Protein AF-E6LSL8-F1 (afdb_monomer_lite)

Foldseek 3Di:
DVCPVPVVVVVVVVVVVVCVVVVPDPQWDADPNDIDGPDPLPFPKDFLVVLVVVQQVLLVVVQVLLVVVCVVCVVVVDHDDRDSHDALVSLVVVLVVLCVVVVDDPVPADDDPPDDGDPSRVSNVSSVVSSVSRVVSVVLNVLQDDPARMAGPVGSVDHDDQDDADPVRPRDDDD

Radius of gyration: 23.84 Å; chains: 1; bounding box: 59×56×56 Å

pLDDT: mean 88.04, std 12.55, range [50.66, 98.44]

Secondary structure (DSSP, 8-state):
-TTHHHHHHHHHHHHHHHHHHTT--SSEEEETTEEEES-GGGG-EEEHHHHHHHHHHHHHHHHHHHHHHHHHHGGGT--PPP-SS--HHHHHHHHHHHHHHHT--GGG---STT----HHHHHHHHHHHHHHHHHHHHHHHHHH-SS-SEEESS-TT----PPPPPTT-------

Structure (mmCIF, N/CA/C/O backbone):
data_AF-E6LSL8-F1
#
_entry.id   AF-E6LSL8-F1
#
loop_
_atom_site.group_PDB
_atom_site.id
_atom_site.type_symbol
_atom_site.label_atom_id
_atom_site.label_alt_id
_atom_site.label_comp_id
_atom_site.label_asym_id
_atom_site.label_entity_id
_atom_site.label_seq_id
_atom_site.pdbx_PDB_ins_code
_atom_site.Cartn_x
_atom_site.Cartn_y
_atom_site.Cartn_z
_atom_site.occupancy
_atom_site.B_iso_or_equiv
_atom_site.auth_seq_id
_atom_site.auth_comp_id
_atom_site.auth_asym_id
_atom_site.auth_atom_id
_atom_site.pdbx_PDB_model_num
ATOM 1 N N . GLU A 1 1 ? 4.915 39.113 4.071 1.00 54.91 1 GLU A N 1
ATOM 2 C CA . GLU A 1 1 ? 4.321 37.878 4.631 1.00 54.91 1 GLU A CA 1
ATOM 3 C C . GLU A 1 1 ? 3.223 37.257 3.765 1.00 54.91 1 GLU A C 1
ATOM 5 O O . GLU A 1 1 ? 3.395 36.119 3.370 1.00 54.91 1 GLU A O 1
ATOM 10 N N . ILE A 1 2 ? 2.145 37.959 3.382 1.00 59.31 2 ILE A N 1
ATOM 11 C CA . ILE A 1 2 ? 0.949 37.350 2.733 1.00 59.31 2 ILE A CA 1
ATOM 12 C C . ILE A 1 2 ? 1.215 36.589 1.406 1.00 59.31 2 ILE A C 1
ATOM 14 O O . ILE A 1 2 ? 0.439 35.706 1.036 1.00 59.31 2 ILE A O 1
ATOM 18 N N . LEU A 1 3 ? 2.289 36.914 0.680 1.00 60.06 3 LEU A N 1
ATOM 19 C CA . LEU A 1 3 ? 2.602 36.330 -0.634 1.00 60.06 3 LEU A CA 1
ATOM 20 C C . LEU A 1 3 ? 3.746 35.312 -0.619 1.00 60.06 3 LEU A C 1
ATOM 22 O O . LEU A 1 3 ? 4.048 34.758 -1.667 1.00 60.06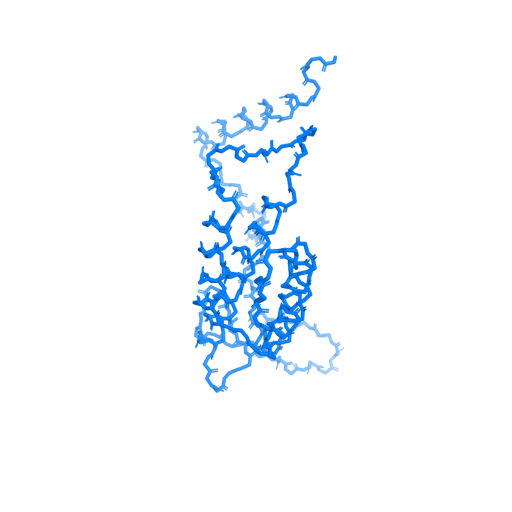 3 LEU A O 1
ATOM 26 N N . GLN A 1 4 ? 4.394 35.065 0.518 1.00 62.47 4 GLN A N 1
ATOM 27 C CA . GLN A 1 4 ? 5.661 34.327 0.530 1.00 62.47 4 GLN A CA 1
ATOM 28 C C . GLN A 1 4 ? 5.494 32.868 0.068 1.00 62.47 4 GLN A C 1
ATOM 30 O O . GLN A 1 4 ? 6.223 32.442 -0.817 1.00 62.47 4 GLN A O 1
ATOM 35 N N . ASP A 1 5 ? 4.446 32.175 0.523 1.00 61.19 5 ASP A N 1
ATOM 36 C CA . ASP A 1 5 ? 4.092 30.824 0.042 1.00 61.19 5 ASP A CA 1
ATOM 37 C C . ASP A 1 5 ? 3.318 30.833 -1.294 1.00 61.19 5 ASP A C 1
ATOM 39 O O . ASP A 1 5 ? 3.047 29.791 -1.888 1.00 61.19 5 ASP A O 1
ATOM 43 N N . LYS A 1 6 ? 2.904 32.013 -1.776 1.00 76.88 6 LYS A N 1
ATOM 44 C CA . LYS A 1 6 ? 2.100 32.169 -3.002 1.00 76.88 6 LYS A CA 1
ATOM 45 C C . LYS A 1 6 ? 2.940 32.555 -4.214 1.00 76.88 6 LYS A C 1
ATOM 47 O O . LYS A 1 6 ? 2.520 32.289 -5.333 1.00 76.88 6 LYS A O 1
ATOM 52 N N . ILE A 1 7 ? 4.100 33.175 -4.007 1.00 85.69 7 ILE A N 1
ATOM 53 C CA . ILE A 1 7 ? 4.926 33.710 -5.091 1.00 85.69 7 ILE A CA 1
ATOM 54 C C . ILE A 1 7 ? 5.520 32.600 -5.958 1.00 85.69 7 ILE A C 1
ATOM 56 O O . ILE A 1 7 ? 5.582 32.758 -7.170 1.00 85.69 7 ILE A O 1
ATOM 60 N N . GLU A 1 8 ? 5.880 31.464 -5.356 1.00 82.81 8 GLU A N 1
ATOM 61 C CA . GLU A 1 8 ? 6.393 30.298 -6.080 1.00 82.81 8 GLU A CA 1
ATOM 62 C C . GLU A 1 8 ? 5.306 29.667 -6.957 1.00 82.81 8 GLU A C 1
ATOM 64 O O . GLU A 1 8 ? 5.543 29.381 -8.127 1.00 82.81 8 GLU A O 1
ATOM 69 N N . ASN A 1 9 ? 4.081 29.555 -6.436 1.00 86.62 9 ASN A N 1
ATOM 70 C CA . ASN A 1 9 ? 2.938 29.073 -7.211 1.00 86.62 9 ASN A CA 1
ATOM 71 C C . ASN A 1 9 ? 2.616 30.017 -8.377 1.00 86.62 9 ASN A C 1
ATOM 73 O O . ASN A 1 9 ? 2.498 29.564 -9.508 1.00 86.62 9 ASN A O 1
ATOM 77 N N . ILE A 1 10 ? 2.579 31.332 -8.131 1.00 87.44 10 ILE A N 1
ATOM 78 C CA . ILE A 1 10 ? 2.355 32.337 -9.183 1.00 87.44 10 ILE A CA 1
ATOM 79 C C . ILE A 1 10 ? 3.458 32.271 -10.249 1.00 87.44 10 ILE A C 1
ATOM 81 O O . ILE A 1 10 ? 3.173 32.359 -11.439 1.00 87.44 10 ILE A O 1
ATOM 85 N N . PHE A 1 11 ? 4.717 32.107 -9.841 1.00 88.50 11 PHE A N 1
ATOM 86 C CA . PHE A 1 11 ? 5.838 31.963 -10.767 1.00 88.50 11 PHE A CA 1
ATOM 87 C C . PHE A 1 11 ? 5.710 30.698 -11.627 1.00 88.50 11 PHE A C 1
ATOM 89 O O . PHE A 1 11 ? 5.901 30.763 -12.842 1.00 88.50 11 PHE A O 1
ATOM 96 N N . ASN A 1 12 ? 5.334 29.568 -11.022 1.00 87.75 12 ASN A N 1
ATOM 97 C CA . ASN A 1 12 ? 5.083 28.323 -11.745 1.00 87.75 12 ASN A CA 1
ATOM 98 C C . ASN A 1 12 ? 3.920 28.464 -12.731 1.00 87.75 12 ASN A C 1
ATOM 100 O O . ASN A 1 12 ? 4.058 28.048 -13.878 1.00 87.75 12 ASN A O 1
ATOM 104 N N . ASP A 1 13 ? 2.820 29.100 -12.328 1.00 90.44 13 ASP A N 1
ATOM 105 C CA . ASP A 1 13 ? 1.654 29.325 -13.187 1.00 90.44 13 ASP A CA 1
ATOM 106 C C . ASP A 1 13 ? 2.000 30.208 -14.397 1.00 90.44 13 ASP A C 1
ATOM 108 O O . ASP A 1 13 ? 1.619 29.896 -15.528 1.00 90.44 13 ASP A O 1
ATOM 112 N N . ILE A 1 14 ? 2.776 31.281 -14.186 1.00 92.00 14 ILE A N 1
ATOM 113 C CA . ILE A 1 14 ? 3.254 32.156 -15.267 1.00 92.00 14 ILE A CA 1
ATOM 114 C C . ILE A 1 14 ? 4.151 31.376 -16.234 1.00 92.00 14 ILE A C 1
ATOM 116 O O . ILE A 1 14 ? 3.950 31.447 -17.445 1.00 92.00 14 ILE A O 1
ATOM 120 N N . ASN A 1 15 ? 5.114 30.607 -15.720 1.00 90.06 15 ASN A N 1
ATOM 121 C CA . ASN A 1 15 ? 5.995 29.803 -16.565 1.00 90.06 15 ASN A CA 1
ATOM 122 C C . ASN A 1 15 ? 5.216 28.741 -17.343 1.00 90.06 15 ASN A C 1
ATOM 124 O O . ASN A 1 15 ? 5.453 28.573 -18.533 1.00 90.06 15 ASN A O 1
ATOM 128 N N . HIS A 1 16 ? 4.254 28.066 -16.710 1.00 88.00 16 HIS A N 1
ATOM 129 C CA . HIS A 1 16 ? 3.385 27.108 -17.389 1.00 88.00 16 HIS A CA 1
ATOM 130 C C . HIS A 1 16 ? 2.612 27.750 -18.541 1.00 88.00 16 HIS A C 1
ATOM 132 O O . HIS A 1 16 ? 2.549 27.165 -19.622 1.00 88.00 16 HIS A O 1
ATOM 138 N N . ALA A 1 17 ? 2.060 28.950 -18.341 1.00 91.25 17 ALA A N 1
ATOM 139 C CA . ALA A 1 17 ? 1.377 29.680 -19.403 1.00 91.25 17 ALA A CA 1
ATOM 140 C C . ALA A 1 17 ? 2.323 30.007 -20.572 1.00 91.25 17 ALA A C 1
ATOM 142 O O . ALA A 1 17 ? 1.972 29.755 -21.722 1.00 91.25 17 ALA A O 1
ATOM 143 N N . ILE A 1 18 ? 3.537 30.488 -20.279 1.00 91.00 18 ILE A N 1
ATOM 144 C CA . ILE A 1 18 ? 4.554 30.799 -21.297 1.00 91.00 18 ILE A CA 1
ATOM 145 C C . ILE A 1 18 ? 4.966 29.540 -22.063 1.00 91.00 18 ILE A C 1
ATOM 147 O O . ILE A 1 18 ? 4.989 29.550 -23.287 1.00 91.00 18 ILE A O 1
ATOM 151 N N . PHE A 1 19 ? 5.266 28.443 -21.365 1.00 90.12 19 PHE A N 1
ATOM 152 C CA . PHE A 1 19 ? 5.681 27.196 -22.009 1.00 90.12 19 PHE A CA 1
ATOM 153 C C . PHE A 1 19 ? 4.599 26.626 -22.926 1.00 90.12 19 PHE A C 1
ATOM 155 O O . PHE A 1 19 ? 4.929 26.098 -23.987 1.00 90.12 19 PHE A O 1
ATOM 162 N N . ASN A 1 20 ? 3.327 26.755 -22.539 1.00 88.19 20 ASN A N 1
ATOM 163 C CA . ASN A 1 20 ? 2.201 26.319 -23.359 1.00 88.19 20 ASN A CA 1
ATOM 164 C C . ASN A 1 20 ? 2.030 27.190 -24.613 1.00 88.19 20 ASN A C 1
ATOM 166 O O . ASN A 1 20 ? 1.843 26.643 -25.696 1.00 88.19 20 ASN A O 1
ATOM 170 N N . GLU A 1 21 ? 2.112 28.518 -24.483 1.00 92.75 21 GLU A N 1
ATOM 171 C CA . GLU A 1 21 ? 1.977 29.452 -25.613 1.00 92.75 21 GLU A CA 1
ATOM 172 C C . GLU A 1 21 ? 3.142 29.303 -26.605 1.00 92.75 21 GLU A C 1
ATOM 174 O O . GLU A 1 21 ? 2.944 29.179 -27.812 1.00 92.75 21 GLU A O 1
ATOM 179 N N . GLU A 1 22 ? 4.368 29.220 -26.094 1.00 91.00 22 GLU A N 1
ATOM 180 C CA . GLU A 1 22 ? 5.595 29.122 -26.893 1.00 91.00 22 GLU A CA 1
ATOM 181 C C . GLU A 1 22 ? 5.912 27.677 -27.334 1.00 91.00 22 GLU A C 1
ATOM 183 O O . GLU A 1 22 ? 6.914 27.437 -28.006 1.00 91.00 22 GLU A O 1
ATOM 188 N N . HIS A 1 23 ? 5.065 26.703 -26.970 1.00 85.94 23 HIS A N 1
ATOM 189 C CA . HIS A 1 23 ? 5.210 25.281 -27.312 1.00 85.94 23 HIS A CA 1
ATOM 190 C C . HIS A 1 23 ? 6.588 24.703 -26.926 1.00 85.94 23 HIS A C 1
ATOM 192 O O . HIS A 1 23 ? 7.193 23.924 -27.668 1.00 85.94 23 HIS A O 1
ATOM 198 N N . VAL A 1 24 ? 7.101 25.094 -25.756 1.00 84.19 24 VAL A N 1
ATOM 199 C CA . VAL A 1 24 ? 8.437 24.709 -25.280 1.00 84.19 24 VAL A CA 1
ATOM 200 C C . VAL A 1 24 ? 8.444 23.246 -24.830 1.00 84.19 24 VAL A C 1
ATOM 202 O O . VAL A 1 24 ? 7.693 22.857 -23.935 1.00 84.19 24 VAL A O 1
ATOM 205 N N . ASP A 1 25 ? 9.340 22.433 -25.400 1.00 80.94 25 ASP A N 1
ATOM 206 C CA . ASP A 1 25 ? 9.578 21.065 -24.929 1.00 80.94 25 ASP A CA 1
ATOM 207 C C . ASP A 1 25 ? 10.406 21.084 -23.633 1.00 80.94 25 ASP A C 1
ATOM 209 O O . ASP A 1 25 ? 11.609 21.338 -23.636 1.00 80.94 25 ASP A O 1
ATOM 213 N N . LEU A 1 26 ? 9.749 20.807 -22.506 1.00 82.38 26 LEU A N 1
ATOM 214 C CA . LEU A 1 26 ? 10.387 20.689 -21.190 1.00 82.38 26 LEU A CA 1
ATOM 215 C C . LEU A 1 26 ? 10.939 19.283 -20.916 1.00 82.38 26 LEU A C 1
ATOM 217 O O . LEU A 1 26 ? 11.611 19.063 -19.907 1.00 82.38 26 LEU A O 1
ATOM 221 N N . GLN A 1 27 ? 10.616 18.306 -21.765 1.00 81.38 27 GLN A N 1
ATOM 222 C CA . GLN A 1 27 ? 11.008 16.913 -21.576 1.00 81.38 27 GLN A CA 1
ATOM 223 C C . GLN A 1 27 ? 12.364 16.614 -22.201 1.00 81.38 27 GLN A C 1
ATOM 225 O O . GLN A 1 27 ? 13.068 15.730 -21.707 1.00 81.38 27 GLN A O 1
ATOM 230 N N . HIS A 1 28 ? 12.737 17.331 -23.261 1.00 82.62 28 HIS A N 1
ATOM 231 C CA . HIS A 1 28 ? 13.955 17.066 -24.013 1.00 82.62 28 HIS A CA 1
ATOM 232 C C . HIS A 1 28 ? 14.759 18.337 -24.277 1.00 82.62 28 HIS A C 1
ATOM 234 O O . HIS A 1 28 ? 14.261 19.326 -24.799 1.00 82.62 28 HIS A O 1
ATOM 240 N N . LEU A 1 29 ? 16.051 18.266 -23.983 1.00 85.00 29 LEU A N 1
ATOM 241 C CA . LEU A 1 29 ? 17.036 19.293 -24.272 1.00 85.00 29 LEU A CA 1
ATOM 242 C C . LEU A 1 29 ? 18.023 18.749 -25.307 1.00 85.00 29 LEU A C 1
ATOM 244 O O . LEU A 1 29 ? 18.623 17.695 -25.103 1.00 85.00 29 LEU A O 1
ATOM 248 N N . TYR A 1 30 ? 18.202 19.465 -26.413 1.00 84.94 30 TYR A N 1
ATOM 249 C CA . TYR A 1 30 ? 19.137 19.093 -27.474 1.00 84.94 30 TYR A CA 1
ATOM 250 C C . TYR A 1 30 ? 20.328 20.052 -27.469 1.00 84.94 30 TYR A C 1
ATOM 252 O O . TYR A 1 30 ? 20.164 21.240 -27.733 1.00 84.94 30 TYR A O 1
ATOM 260 N N . ILE A 1 31 ? 21.527 19.548 -27.172 1.00 88.19 31 ILE A N 1
ATOM 261 C CA . ILE A 1 31 ? 22.775 20.328 -27.190 1.00 88.19 31 ILE A CA 1
ATOM 262 C C . ILE A 1 31 ? 23.772 19.595 -28.074 1.00 88.19 31 ILE A C 1
ATOM 264 O O . ILE A 1 31 ? 24.082 18.439 -27.806 1.00 88.19 31 ILE A O 1
ATOM 268 N N . ASP A 1 32 ? 24.274 20.263 -29.114 1.00 87.50 32 ASP A N 1
ATOM 269 C CA . ASP A 1 32 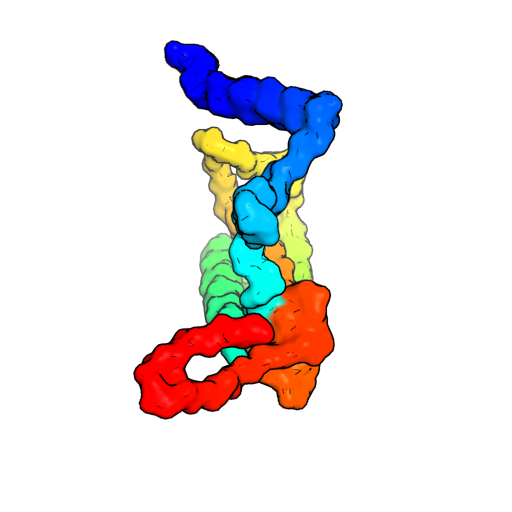? 25.321 19.729 -30.000 1.00 87.50 32 ASP A CA 1
ATOM 270 C C . ASP A 1 32 ? 25.009 18.309 -30.527 1.00 87.50 32 ASP A C 1
ATOM 272 O O . ASP A 1 32 ? 25.809 17.380 -30.453 1.00 87.50 32 ASP A O 1
ATOM 276 N N . GLY A 1 33 ? 23.760 18.095 -30.961 1.00 85.81 33 GLY A N 1
ATOM 277 C CA . GLY A 1 33 ? 23.271 16.792 -31.435 1.00 85.81 33 GLY A CA 1
ATOM 278 C C . GLY A 1 33 ? 23.001 15.745 -30.343 1.00 85.81 33 GLY A C 1
ATOM 279 O O . GLY A 1 33 ? 22.476 14.675 -30.647 1.00 85.81 33 GLY A O 1
ATOM 280 N N . SER A 1 34 ? 23.292 16.042 -29.075 1.00 81.81 34 SER A N 1
ATOM 281 C CA . SER A 1 34 ? 23.014 15.168 -27.931 1.00 81.81 34 SER A CA 1
ATOM 282 C C . SER A 1 34 ? 21.635 15.455 -27.332 1.00 81.81 34 SER A C 1
ATOM 284 O O . SER A 1 34 ? 21.307 16.607 -27.051 1.00 81.81 34 SER A O 1
ATOM 286 N N . LYS A 1 35 ? 20.830 14.403 -27.117 1.00 85.44 35 LYS A N 1
ATOM 287 C CA . LYS A 1 35 ? 19.500 14.477 -26.487 1.00 85.44 35 LYS A CA 1
ATOM 288 C C . LYS A 1 35 ? 19.597 14.198 -24.984 1.00 85.44 35 LYS A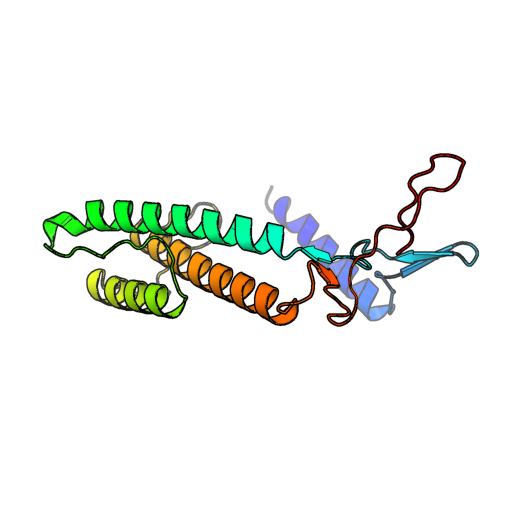 C 1
ATOM 290 O O . LYS A 1 35 ? 19.968 13.097 -24.584 1.00 85.44 35 LYS A O 1
ATOM 295 N N . PHE A 1 36 ? 19.183 15.158 -24.167 1.00 78.12 36 PHE A N 1
ATOM 296 C CA . PHE A 1 36 ? 19.081 15.061 -22.714 1.00 78.12 36 PHE A CA 1
ATOM 297 C C . PHE A 1 36 ? 17.607 15.041 -22.318 1.00 78.12 36 PHE A C 1
ATOM 299 O O . PHE A 1 36 ? 16.872 15.975 -22.616 1.00 78.12 36 PHE A O 1
ATOM 306 N N . GLU A 1 37 ? 17.149 13.968 -21.678 1.00 75.50 37 GLU A N 1
ATOM 307 C CA . GLU A 1 37 ? 15.755 13.850 -21.238 1.00 75.50 37 GLU A CA 1
ATOM 308 C C . GLU A 1 37 ? 15.650 14.284 -19.770 1.00 75.50 37 GLU A C 1
ATOM 310 O O . GLU A 1 37 ? 16.459 13.866 -18.941 1.00 75.50 37 GLU A O 1
ATOM 315 N N . ALA A 1 38 ? 14.645 15.093 -19.425 1.00 71.25 38 ALA A N 1
ATOM 316 C CA . ALA A 1 38 ? 14.423 15.569 -18.056 1.00 71.25 38 ALA A CA 1
ATOM 317 C C . ALA A 1 38 ? 14.130 14.422 -17.066 1.00 71.25 38 ALA A C 1
ATOM 319 O O . ALA A 1 38 ? 14.257 14.581 -15.853 1.00 71.25 38 ALA A O 1
ATOM 320 N N . ASN A 1 39 ? 13.743 13.249 -17.579 1.00 63.69 39 ASN A N 1
ATOM 321 C CA . ASN A 1 39 ? 13.366 12.088 -16.792 1.00 63.69 39 ASN A CA 1
ATOM 322 C C . ASN A 1 39 ? 14.315 10.900 -17.031 1.00 63.69 39 ASN A C 1
ATOM 324 O O . ASN A 1 39 ? 14.235 10.218 -18.050 1.00 63.69 39 ASN A O 1
ATOM 328 N N . ALA A 1 40 ? 15.154 10.583 -16.041 1.00 59.66 40 ALA A N 1
ATOM 329 C CA . ALA A 1 40 ? 16.058 9.430 -16.084 1.00 59.66 40 ALA A CA 1
ATOM 330 C C . ALA A 1 40 ? 15.344 8.066 -15.920 1.00 59.66 40 ALA A C 1
ATOM 332 O O . ALA A 1 40 ? 15.982 7.016 -15.986 1.00 59.66 40 ALA A O 1
ATOM 333 N N . ASN A 1 41 ? 14.018 8.042 -15.718 1.00 62.31 41 ASN A N 1
ATOM 334 C CA . ASN A 1 41 ? 13.253 6.814 -15.465 1.00 62.31 41 ASN A CA 1
ATOM 335 C C . ASN A 1 41 ? 12.981 5.950 -16.711 1.00 62.31 41 ASN A C 1
ATOM 337 O O . ASN A 1 41 ? 12.216 4.983 -16.620 1.00 62.31 41 ASN A O 1
ATOM 341 N N . LYS A 1 42 ? 13.602 6.264 -17.856 1.00 59.47 42 LYS A N 1
ATOM 342 C CA . LYS A 1 42 ? 13.450 5.532 -19.125 1.00 59.47 42 LYS A CA 1
ATOM 343 C C . LYS A 1 42 ? 13.676 4.023 -18.980 1.00 59.47 42 LYS A C 1
ATOM 345 O O . LYS A 1 42 ? 13.026 3.238 -19.662 1.00 59.47 42 LYS A O 1
ATOM 350 N N . TYR A 1 43 ? 14.525 3.627 -18.031 1.00 64.44 43 TYR A N 1
ATOM 351 C CA . TYR A 1 43 ? 14.861 2.233 -17.736 1.00 64.44 43 TYR A CA 1
ATOM 352 C C . TYR A 1 43 ? 14.505 1.864 -16.296 1.00 64.44 43 TYR A C 1
ATOM 354 O O . TYR A 1 43 ? 15.353 1.478 -15.491 1.00 64.44 43 TYR A O 1
ATOM 362 N N . THR A 1 44 ? 13.230 2.020 -15.941 1.00 83.38 44 THR A N 1
ATOM 363 C CA . THR A 1 44 ? 12.736 1.593 -14.631 1.00 83.38 44 THR A CA 1
ATOM 364 C C . THR A 1 44 ? 12.196 0.173 -14.679 1.00 83.38 44 THR A C 1
ATOM 366 O O . THR A 1 44 ? 11.336 -0.172 -15.484 1.00 83.38 44 THR A O 1
ATOM 369 N N . TRP A 1 45 ? 12.679 -0.646 -13.751 1.00 90.00 45 TRP A N 1
ATOM 370 C CA . TRP A 1 45 ? 12.358 -2.065 -13.672 1.00 90.00 45 TRP A CA 1
ATOM 371 C C . TRP A 1 45 ? 11.520 -2.363 -12.435 1.00 90.00 45 TRP A C 1
ATOM 373 O O . TRP A 1 45 ? 11.671 -1.734 -11.382 1.00 90.00 45 TRP A O 1
ATOM 383 N N . VAL A 1 46 ? 10.643 -3.350 -12.553 1.00 93.94 46 VAL A N 1
ATOM 384 C CA . VAL A 1 46 ? 9.968 -3.980 -11.422 1.00 93.94 46 VAL A CA 1
ATOM 385 C C . VAL A 1 46 ? 10.652 -5.307 -11.152 1.00 93.94 46 VAL A C 1
ATOM 387 O O . VAL A 1 46 ? 10.874 -6.097 -12.064 1.00 93.94 46 VAL A O 1
ATOM 390 N N . TRP A 1 47 ? 10.977 -5.556 -9.888 1.00 95.56 47 TRP A N 1
ATOM 391 C CA . TRP A 1 47 ? 11.646 -6.775 -9.446 1.00 95.56 47 TRP A CA 1
ATOM 392 C C . TRP A 1 47 ? 10.661 -7.645 -8.672 1.00 95.56 47 TRP A C 1
ATOM 394 O O . TRP A 1 47 ? 10.132 -7.212 -7.643 1.00 95.56 47 TRP A O 1
ATOM 404 N N . LYS A 1 48 ? 10.434 -8.879 -9.132 1.00 95.69 48 LYS A N 1
ATOM 405 C CA . LYS A 1 48 ? 9.455 -9.801 -8.537 1.00 95.69 48 LYS A CA 1
ATOM 406 C C . LYS A 1 48 ? 9.773 -10.099 -7.073 1.00 95.69 48 LYS A C 1
ATOM 408 O O . LYS A 1 48 ? 8.953 -9.822 -6.206 1.00 95.69 48 LYS A O 1
ATOM 413 N N . LYS A 1 49 ? 11.012 -10.511 -6.781 1.00 95.94 49 LYS A N 1
ATOM 414 C CA . LYS A 1 49 ? 11.463 -10.814 -5.408 1.00 95.94 49 LYS A CA 1
ATOM 415 C C . LYS A 1 49 ? 11.340 -9.623 -4.455 1.00 95.94 49 LYS A C 1
ATOM 417 O O . LYS A 1 49 ? 11.004 -9.791 -3.287 1.00 95.94 49 LYS A O 1
ATOM 422 N N . ALA A 1 50 ? 11.623 -8.411 -4.937 1.00 96.50 50 ALA A N 1
ATOM 423 C CA . ALA A 1 50 ? 11.460 -7.208 -4.123 1.00 96.50 50 ALA A CA 1
ATOM 424 C C . ALA A 1 50 ? 9.974 -6.932 -3.852 1.00 96.50 50 ALA A C 1
ATOM 426 O O . ALA A 1 50 ? 9.607 -6.632 -2.720 1.00 96.50 50 ALA A O 1
ATOM 427 N N . THR A 1 51 ? 9.125 -7.095 -4.869 1.00 97.19 51 THR A N 1
ATOM 428 C CA . THR A 1 51 ? 7.668 -6.934 -4.763 1.00 97.19 51 THR A CA 1
ATOM 429 C C . THR A 1 51 ? 7.071 -7.922 -3.761 1.00 97.19 51 THR A C 1
ATOM 431 O O . THR A 1 51 ? 6.341 -7.508 -2.867 1.00 97.19 51 THR A O 1
ATOM 434 N N . GLU A 1 52 ? 7.451 -9.199 -3.831 1.00 97.19 52 GLU A N 1
ATOM 435 C CA . GLU A 1 52 ? 7.039 -10.230 -2.869 1.00 97.19 52 GLU A CA 1
ATOM 436 C C . GLU A 1 52 ? 7.482 -9.876 -1.445 1.00 97.19 52 GLU A C 1
ATOM 438 O O . GLU A 1 52 ? 6.665 -9.863 -0.527 1.00 97.19 52 GLU A O 1
ATOM 443 N N . LYS A 1 53 ? 8.753 -9.493 -1.259 1.00 97.75 53 LYS A N 1
ATOM 444 C CA . LYS A 1 53 ? 9.272 -9.058 0.047 1.00 97.75 53 LYS A CA 1
ATOM 445 C C . LYS A 1 53 ? 8.479 -7.882 0.622 1.00 97.75 53 LYS A C 1
ATOM 447 O O . LYS A 1 53 ? 8.192 -7.867 1.816 1.00 97.75 53 LYS A O 1
ATOM 452 N N . PHE A 1 54 ? 8.151 -6.882 -0.195 1.00 97.88 54 PHE A N 1
ATOM 453 C CA . PHE A 1 54 ? 7.364 -5.736 0.261 1.00 97.88 54 PHE A CA 1
ATOM 454 C C . PHE A 1 54 ? 5.908 -6.102 0.545 1.00 97.88 54 PHE A C 1
ATOM 456 O O . PHE A 1 54 ? 5.340 -5.557 1.487 1.00 97.88 54 PHE A O 1
ATOM 463 N N . ARG A 1 55 ? 5.335 -7.059 -0.191 1.00 97.88 55 ARG A N 1
ATOM 464 C CA . ARG A 1 55 ? 4.005 -7.604 0.094 1.00 97.88 55 ARG A CA 1
ATOM 465 C C . ARG A 1 55 ? 3.958 -8.302 1.453 1.00 97.88 55 ARG A C 1
ATOM 467 O O . ARG A 1 55 ? 3.068 -8.005 2.236 1.00 97.88 55 ARG A O 1
ATOM 474 N N . TYR A 1 56 ? 4.945 -9.134 1.784 1.00 97.81 56 TYR A N 1
ATOM 475 C CA . TYR A 1 56 ? 5.005 -9.769 3.109 1.00 97.81 56 TYR A CA 1
ATOM 476 C C . TYR A 1 56 ? 5.140 -8.746 4.242 1.00 97.81 56 TYR A C 1
ATOM 478 O O . TYR A 1 56 ? 4.420 -8.818 5.231 1.00 97.81 56 TYR A O 1
ATOM 486 N N . LYS A 1 57 ? 5.976 -7.717 4.061 1.00 98.12 57 LYS A N 1
ATOM 487 C CA . LYS A 1 57 ? 6.053 -6.602 5.021 1.00 98.12 57 LYS A CA 1
ATOM 488 C C . LYS A 1 57 ? 4.747 -5.817 5.142 1.00 98.12 57 LYS A C 1
ATOM 490 O O . LYS A 1 57 ? 4.486 -5.216 6.178 1.00 98.12 57 LYS A O 1
ATOM 495 N N . LEU A 1 58 ? 3.958 -5.750 4.074 1.00 98.25 58 LEU A N 1
ATOM 496 C CA . LEU A 1 58 ? 2.649 -5.111 4.109 1.00 98.25 58 LEU A CA 1
ATOM 497 C C . LEU A 1 58 ? 1.660 -5.940 4.936 1.00 98.25 58 LEU A C 1
ATOM 499 O O . LEU A 1 58 ? 0.902 -5.348 5.693 1.00 98.25 58 LEU A O 1
ATOM 503 N N . TYR A 1 59 ? 1.719 -7.275 4.875 1.00 98.44 59 TYR A N 1
ATOM 504 C CA . TYR A 1 59 ? 0.912 -8.141 5.744 1.00 98.44 59 TYR A CA 1
ATOM 505 C C . TYR A 1 59 ? 1.199 -7.894 7.226 1.00 98.44 59 TYR A C 1
ATOM 507 O O . TYR A 1 59 ? 0.263 -7.736 7.999 1.00 98.44 59 TYR A O 1
ATOM 515 N N . GLU A 1 60 ? 2.471 -7.759 7.611 1.00 98.12 60 GLU A N 1
ATOM 516 C CA . GLU A 1 60 ? 2.849 -7.421 8.993 1.00 98.12 60 GLU A CA 1
ATOM 517 C C . GLU A 1 60 ? 2.221 -6.094 9.452 1.00 98.12 60 GLU A C 1
ATOM 519 O O . GLU A 1 60 ? 1.708 -5.998 10.564 1.00 98.12 60 GLU A O 1
ATOM 524 N N . LYS A 1 61 ? 2.208 -5.076 8.579 1.00 98.25 61 LYS A N 1
ATOM 525 C CA . LYS A 1 61 ? 1.571 -3.783 8.874 1.00 98.25 61 LYS A CA 1
ATOM 526 C C . LYS A 1 61 ? 0.056 -3.889 9.001 1.00 98.25 61 LYS A C 1
ATOM 528 O O . LYS A 1 61 ? -0.511 -3.252 9.877 1.00 98.25 61 LYS A O 1
ATOM 533 N N . ILE A 1 62 ? -0.584 -4.680 8.142 1.00 98.31 62 ILE A N 1
ATOM 534 C CA . ILE A 1 62 ? -2.033 -4.908 8.193 1.00 98.31 62 ILE A CA 1
ATOM 535 C C . ILE A 1 62 ? -2.406 -5.609 9.497 1.00 98.31 62 ILE A C 1
ATOM 537 O O . ILE A 1 62 ? -3.339 -5.177 10.163 1.00 98.31 62 ILE A O 1
ATOM 541 N N . THR A 1 63 ? -1.655 -6.638 9.895 1.00 98.31 63 THR A N 1
ATOM 542 C CA . THR A 1 63 ? -1.862 -7.318 11.179 1.00 98.31 63 THR A CA 1
ATOM 543 C C . THR A 1 63 ? -1.759 -6.340 12.345 1.00 98.31 63 THR A C 1
ATOM 545 O O . THR A 1 63 ? -2.667 -6.298 13.166 1.00 98.31 63 THR A O 1
ATOM 548 N N . ALA A 1 64 ? -0.710 -5.512 12.383 1.00 98.19 64 ALA A N 1
ATOM 549 C CA . ALA A 1 64 ? -0.533 -4.522 13.444 1.00 98.19 64 ALA A CA 1
ATOM 550 C C . ALA A 1 64 ? -1.682 -3.494 13.495 1.00 98.19 64 ALA A C 1
ATOM 552 O O . ALA A 1 64 ? -2.164 -3.165 14.574 1.00 98.19 64 ALA A O 1
ATOM 553 N N . GLU A 1 65 ? -2.154 -3.024 12.337 1.00 98.00 65 GLU A N 1
ATOM 554 C CA . GLU A 1 65 ? -3.291 -2.098 12.249 1.00 98.00 65 GLU A CA 1
ATOM 555 C C . GLU A 1 65 ? -4.589 -2.750 12.757 1.00 98.00 65 GLU A C 1
ATOM 557 O O . GLU A 1 65 ? -5.329 -2.144 13.527 1.00 98.00 65 GLU A O 1
ATOM 562 N N . ILE A 1 66 ? -4.857 -4.007 12.380 1.00 97.75 66 ILE A N 1
ATOM 563 C CA . ILE A 1 66 ? -6.028 -4.761 12.857 1.00 97.75 66 ILE A CA 1
ATOM 564 C C . ILE A 1 66 ? -5.952 -4.993 14.372 1.00 97.75 66 ILE A C 1
ATOM 566 O O . ILE A 1 66 ? -6.968 -4.894 15.058 1.00 97.75 66 ILE A O 1
ATOM 570 N N . GLU A 1 67 ? -4.771 -5.295 14.914 1.00 97.56 67 GLU A N 1
ATOM 571 C CA . GLU A 1 67 ? -4.562 -5.449 16.358 1.00 97.56 67 GLU A CA 1
ATOM 572 C C . GLU A 1 67 ? -4.822 -4.144 17.120 1.00 97.56 67 GLU A C 1
ATOM 574 O O . GLU A 1 67 ? -5.484 -4.172 18.161 1.00 97.56 67 GLU A O 1
ATOM 579 N N . GLU A 1 68 ? -4.368 -3.005 16.589 1.00 97.56 68 GLU A N 1
ATOM 580 C CA . GLU A 1 68 ? -4.660 -1.685 17.156 1.00 97.56 68 GLU A CA 1
ATOM 581 C C . GLU A 1 68 ? -6.169 -1.413 17.147 1.00 97.56 68 GLU A C 1
ATOM 583 O O . GLU A 1 68 ? -6.747 -1.131 18.196 1.00 97.56 68 GLU A O 1
ATOM 588 N N . ILE A 1 69 ? -6.833 -1.607 16.003 1.00 96.75 69 ILE A N 1
ATOM 589 C CA . ILE A 1 69 ? -8.285 -1.430 15.869 1.00 96.75 69 ILE A CA 1
ATOM 590 C C . ILE A 1 69 ? -9.038 -2.329 16.854 1.00 96.75 69 ILE A C 1
ATOM 592 O O . ILE A 1 69 ? -9.931 -1.854 17.556 1.00 96.75 69 ILE A O 1
ATOM 596 N N . ASN A 1 70 ? -8.661 -3.607 16.957 1.00 96.69 70 ASN A N 1
ATOM 597 C CA . ASN A 1 70 ? -9.256 -4.561 17.894 1.00 96.69 70 ASN A CA 1
ATOM 598 C C . ASN A 1 70 ? -9.138 -4.098 19.349 1.00 96.69 70 ASN A C 1
ATOM 600 O O . ASN A 1 70 ? -10.091 -4.249 20.112 1.00 96.69 70 ASN A O 1
ATOM 604 N N . ALA A 1 71 ? -8.002 -3.516 19.740 1.00 95.69 71 ALA A N 1
ATOM 605 C CA . ALA A 1 71 ? -7.836 -2.955 21.076 1.00 95.69 71 ALA A CA 1
ATOM 606 C C . ALA A 1 71 ? -8.789 -1.770 21.322 1.00 95.69 71 ALA A C 1
ATOM 608 O O . ALA A 1 71 ? -9.327 -1.633 22.422 1.00 95.69 71 ALA A O 1
ATOM 609 N N . GLU A 1 72 ? -9.046 -0.945 20.304 1.00 94.00 72 GLU A N 1
ATOM 610 C CA . GLU A 1 72 ? -9.955 0.203 20.404 1.00 94.00 72 GLU A CA 1
ATOM 611 C C . GLU A 1 72 ? -11.438 -0.194 20.4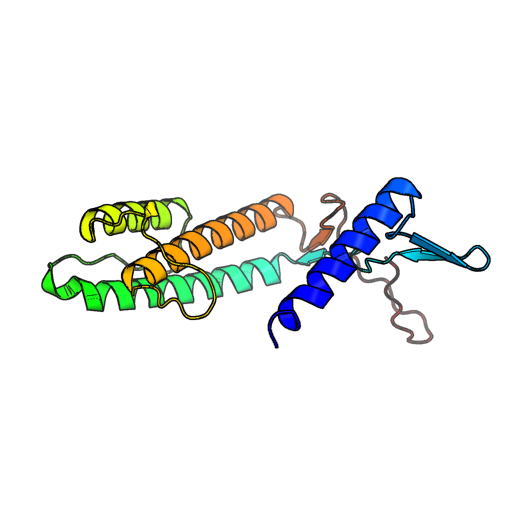31 1.00 94.00 72 GLU A C 1
ATOM 613 O O . GLU A 1 72 ? -12.236 0.438 21.131 1.00 94.00 72 GLU A O 1
ATOM 618 N N . ILE A 1 73 ? -11.820 -1.256 19.715 1.00 93.81 73 ILE A N 1
ATOM 619 C CA . ILE A 1 73 ? -13.212 -1.734 19.639 1.00 93.81 73 ILE A CA 1
ATOM 620 C C . ILE A 1 73 ? -13.528 -2.873 20.616 1.00 93.81 73 ILE A C 1
ATOM 622 O O . ILE A 1 73 ? -14.675 -3.317 20.664 1.00 9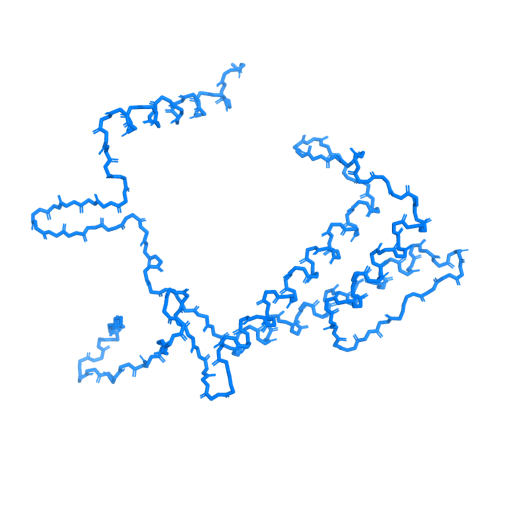3.81 73 ILE A O 1
ATOM 626 N N . ALA A 1 74 ? -12.568 -3.314 21.437 1.00 92.38 74 ALA A N 1
ATOM 627 C CA . ALA A 1 74 ? -12.725 -4.438 22.367 1.00 92.38 74 ALA A CA 1
ATOM 628 C C . ALA A 1 74 ? -13.963 -4.314 23.276 1.00 92.38 74 ALA A C 1
ATOM 630 O O . ALA A 1 74 ? -14.653 -5.297 23.543 1.00 92.38 74 ALA A O 1
ATOM 631 N N . TRP A 1 75 ? -14.294 -3.093 23.711 1.00 89.75 75 TRP A N 1
ATOM 632 C CA . TRP A 1 75 ? -15.465 -2.820 24.554 1.00 89.75 75 TRP A CA 1
ATOM 633 C C . TRP A 1 75 ? -16.806 -3.102 23.860 1.00 89.75 75 TRP A C 1
ATOM 635 O O . TRP A 1 75 ? -17.818 -3.270 24.538 1.00 89.75 75 TRP A O 1
ATOM 645 N N . ARG A 1 76 ? -16.826 -3.177 22.524 1.00 88.19 76 ARG A N 1
ATOM 646 C CA . ARG A 1 76 ? -18.010 -3.523 21.726 1.00 88.19 76 ARG A CA 1
ATOM 647 C C . ARG A 1 76 ? -18.215 -5.032 21.578 1.00 88.19 76 ARG A C 1
ATOM 649 O O . ARG A 1 76 ? -19.219 -5.439 21.005 1.00 88.19 76 ARG A O 1
ATOM 656 N N . GLY A 1 77 ? -17.282 -5.857 22.062 1.00 87.19 77 GLY A N 1
ATOM 657 C CA . GLY A 1 77 ? -17.341 -7.316 21.919 1.00 87.19 77 GLY A CA 1
ATOM 658 C C . GLY A 1 77 ? -17.141 -7.810 20.482 1.00 87.19 77 GLY A C 1
ATOM 659 O O . GLY A 1 77 ? -17.473 -8.953 20.180 1.00 87.19 77 GLY A O 1
ATOM 660 N N . VAL A 1 78 ? -16.618 -6.954 19.600 1.00 88.88 78 VAL A N 1
ATOM 661 C CA . VAL A 1 78 ? -16.269 -7.285 18.213 1.00 88.88 78 VAL A CA 1
ATOM 662 C C . VAL A 1 78 ? -14.769 -7.546 18.138 1.00 88.88 78 VAL A C 1
ATOM 664 O O . VAL A 1 78 ? -13.985 -6.829 18.757 1.00 88.88 78 VAL A O 1
ATOM 667 N N . GLN A 1 79 ? -14.373 -8.556 17.365 1.00 92.19 79 GLN A N 1
ATOM 668 C CA . GLN A 1 79 ? -12.975 -8.866 17.103 1.00 92.19 79 GLN A CA 1
ATOM 669 C C . GLN A 1 79 ? -12.796 -9.240 15.633 1.00 92.19 79 GLN A C 1
ATOM 671 O O . GLN A 1 79 ? -13.418 -10.178 15.138 1.00 92.19 79 GLN A O 1
ATOM 676 N N . ILE A 1 80 ? -11.919 -8.514 14.951 1.00 93.88 80 ILE A N 1
ATOM 677 C CA . ILE A 1 80 ? -11.502 -8.790 13.581 1.00 93.88 80 ILE A CA 1
ATOM 678 C C . ILE A 1 80 ? -10.390 -9.836 13.629 1.00 93.88 80 ILE A C 1
ATOM 680 O O . ILE A 1 80 ? -9.408 -9.685 14.361 1.00 93.88 80 ILE A O 1
ATOM 684 N N . THR A 1 81 ? -10.520 -10.903 12.847 1.00 94.00 81 THR A N 1
ATOM 685 C CA . THR A 1 81 ? -9.493 -11.946 12.771 1.00 94.00 81 THR A CA 1
ATOM 686 C C . THR A 1 81 ? -8.265 -11.463 11.997 1.00 94.00 81 THR A C 1
ATOM 688 O O . THR A 1 81 ? -8.379 -10.817 10.954 1.00 94.00 81 THR A O 1
ATOM 691 N N . THR A 1 82 ? -7.070 -11.784 12.486 1.00 95.62 82 THR A N 1
ATOM 692 C CA . THR A 1 82 ? -5.814 -11.550 11.761 1.00 95.62 82 THR A CA 1
ATOM 693 C C . THR A 1 82 ? -5.409 -12.800 10.986 1.00 95.62 82 THR A C 1
ATOM 695 O O . THR A 1 82 ? -5.759 -13.919 11.361 1.00 95.62 82 THR A O 1
ATOM 698 N N . ASN A 1 83 ? -4.666 -12.609 9.897 1.00 94.44 83 ASN A N 1
ATOM 699 C CA . ASN A 1 83 ? -4.192 -13.679 9.023 1.00 94.44 83 ASN A CA 1
ATOM 700 C C . ASN A 1 83 ? -2.688 -13.528 8.754 1.00 94.44 83 ASN A C 1
ATOM 702 O O . ASN A 1 83 ? -2.113 -12.449 8.896 1.00 94.44 83 ASN A O 1
ATOM 706 N N . THR A 1 84 ? -2.034 -14.612 8.331 1.00 95.19 84 THR A N 1
ATOM 707 C CA . THR A 1 84 ? -0.627 -14.564 7.890 1.00 95.19 84 THR A CA 1
ATOM 708 C C . THR A 1 84 ? -0.475 -13.939 6.505 1.00 95.19 84 THR A C 1
ATOM 710 O O . THR A 1 84 ? 0.557 -13.345 6.198 1.00 95.19 84 THR A O 1
ATOM 713 N N . GLU A 1 85 ? -1.498 -14.083 5.664 1.00 96.69 85 GLU A N 1
ATOM 714 C CA . GLU A 1 85 ? -1.584 -13.475 4.343 1.00 96.69 85 GLU A CA 1
ATOM 715 C C . GLU A 1 85 ? -2.940 -12.801 4.172 1.00 96.69 85 GLU A C 1
ATOM 717 O O . GLU A 1 85 ? -3.939 -13.228 4.751 1.00 96.69 85 GLU A O 1
ATOM 722 N N . TYR A 1 86 ? -2.968 -11.757 3.352 1.00 97.38 86 TYR A N 1
ATOM 723 C CA . TYR A 1 86 ? -4.167 -10.975 3.103 1.00 97.38 86 TYR A CA 1
ATOM 724 C C . TYR A 1 86 ? -4.453 -10.890 1.607 1.00 97.38 86 TYR A C 1
ATOM 726 O O . TYR A 1 86 ? -3.541 -10.950 0.779 1.00 97.38 86 TYR A O 1
ATOM 734 N N . VAL A 1 87 ? -5.728 -10.707 1.274 1.00 96.06 87 VAL A N 1
ATOM 735 C CA . VAL A 1 87 ? -6.205 -10.388 -0.075 1.00 96.06 87 VAL A CA 1
ATOM 736 C C . VAL A 1 87 ? -6.991 -9.074 -0.033 1.00 96.06 87 VAL A C 1
ATOM 738 O O . VAL A 1 87 ? -7.555 -8.759 1.016 1.00 96.06 87 VAL A O 1
ATOM 741 N N . PRO A 1 88 ? -7.032 -8.295 -1.131 1.00 96.88 88 PRO A N 1
ATOM 742 C CA . PRO A 1 88 ? -7.731 -7.008 -1.165 1.00 96.88 88 PRO A CA 1
ATOM 743 C C . PRO A 1 88 ? -9.184 -7.084 -0.688 1.00 96.88 88 PRO A C 1
ATOM 745 O O . PRO A 1 88 ? -9.607 -6.243 0.099 1.00 96.88 88 PRO A O 1
ATOM 748 N N . ASP A 1 89 ? -9.913 -8.118 -1.110 1.00 96.50 89 ASP A N 1
ATOM 749 C CA . ASP A 1 89 ? -11.339 -8.275 -0.804 1.00 96.50 89 ASP A CA 1
ATOM 750 C C . ASP A 1 89 ? -11.591 -8.380 0.703 1.00 96.50 89 ASP A C 1
ATOM 752 O O . ASP A 1 89 ? -12.467 -7.705 1.230 1.00 96.50 89 ASP A O 1
ATOM 756 N N . TYR A 1 90 ? -10.735 -9.108 1.423 1.00 95.75 90 TYR A N 1
ATOM 757 C CA . TYR A 1 90 ? -10.822 -9.211 2.879 1.00 95.75 90 TYR A CA 1
ATOM 758 C C . TYR A 1 90 ? -10.586 -7.864 3.581 1.00 95.75 90 TYR A C 1
ATOM 760 O O . TYR A 1 90 ? -11.260 -7.545 4.558 1.00 95.75 90 TYR A O 1
ATOM 768 N N . LEU A 1 91 ? -9.653 -7.037 3.088 1.00 96.00 91 LEU A N 1
ATOM 769 C CA . LEU A 1 91 ? -9.477 -5.687 3.637 1.00 96.00 91 LEU A CA 1
ATOM 770 C C . LEU A 1 91 ? -10.687 -4.796 3.345 1.00 96.00 91 LEU A C 1
ATOM 772 O O . LEU A 1 91 ? -11.052 -3.997 4.204 1.00 96.00 91 LEU A O 1
ATOM 776 N N . ASN A 1 92 ? -11.299 -4.920 2.167 1.00 96.25 92 ASN A N 1
ATOM 777 C CA . ASN A 1 92 ? -12.507 -4.166 1.833 1.00 96.25 92 ASN A CA 1
ATOM 778 C C . ASN A 1 92 ? -13.669 -4.549 2.755 1.00 96.25 92 ASN A C 1
ATOM 780 O O . ASN A 1 92 ? -14.307 -3.656 3.302 1.00 96.25 92 ASN A O 1
ATOM 784 N N . GLU A 1 93 ? -13.875 -5.843 3.014 1.00 96.12 93 GLU A N 1
ATOM 785 C CA . GLU A 1 93 ? -14.879 -6.320 3.973 1.00 96.12 93 GLU A CA 1
ATOM 786 C C . GLU A 1 93 ? -14.654 -5.731 5.375 1.00 96.12 93 GLU A C 1
ATOM 788 O O . GLU A 1 93 ? -15.596 -5.249 6.006 1.00 96.12 93 GLU A O 1
ATOM 793 N N . ILE A 1 94 ? -13.402 -5.703 5.854 1.00 95.62 94 ILE A N 1
ATOM 794 C CA . ILE A 1 94 ? -13.060 -5.066 7.135 1.00 95.62 94 ILE A CA 1
ATOM 795 C C . ILE A 1 94 ? -13.402 -3.571 7.111 1.00 95.62 94 ILE A C 1
ATOM 797 O O . ILE A 1 94 ? -14.002 -3.061 8.056 1.00 95.62 94 ILE A O 1
ATOM 801 N N . VAL A 1 95 ? -13.027 -2.855 6.048 1.00 95.94 95 VAL A N 1
ATOM 802 C CA . VAL A 1 95 ? -13.300 -1.417 5.918 1.00 95.94 95 VAL A CA 1
ATOM 803 C C . VAL A 1 95 ? -14.804 -1.144 5.921 1.00 95.94 95 VAL A C 1
ATOM 805 O O . VAL A 1 95 ? -15.246 -0.260 6.649 1.00 95.94 95 VAL A O 1
ATOM 808 N N . GLU A 1 96 ? -15.597 -1.912 5.174 1.00 95.38 96 GLU A N 1
ATOM 809 C CA . GLU A 1 96 ? -17.059 -1.781 5.136 1.00 95.38 96 GLU A CA 1
ATOM 810 C C . GLU A 1 96 ? -17.687 -2.003 6.518 1.00 95.38 96 GLU A C 1
ATOM 812 O O . GLU A 1 96 ? -18.517 -1.206 6.965 1.00 95.38 96 GLU A O 1
ATOM 817 N N . GLN A 1 97 ? -17.242 -3.035 7.241 1.00 93.75 97 GLN A N 1
ATOM 818 C CA . GLN A 1 97 ? -17.695 -3.299 8.609 1.00 93.75 97 GLN A CA 1
ATOM 819 C C . GLN A 1 97 ? -17.335 -2.158 9.565 1.00 93.75 97 GLN A C 1
ATOM 821 O O . GLN A 1 97 ? -18.162 -1.760 10.385 1.00 93.75 97 GLN A O 1
ATOM 826 N N . LEU A 1 98 ? -16.124 -1.606 9.459 1.00 94.19 98 LEU A N 1
ATOM 827 C CA . LEU A 1 98 ? -15.668 -0.503 10.305 1.00 94.19 98 LEU A CA 1
ATOM 828 C C . LEU A 1 98 ? -16.388 0.812 10.001 1.00 94.19 98 LEU A C 1
ATOM 830 O O . LEU A 1 98 ? -16.709 1.550 10.931 1.00 94.19 98 LEU A O 1
ATOM 834 N N . VAL A 1 99 ? -16.693 1.091 8.731 1.00 95.00 99 VAL A N 1
ATOM 835 C CA . VAL A 1 99 ? -17.506 2.251 8.334 1.00 95.00 99 VAL A CA 1
ATOM 836 C C . VAL A 1 99 ? -18.885 2.184 8.982 1.00 95.00 99 VAL A C 1
ATOM 838 O O . VAL A 1 99 ? -19.333 3.178 9.550 1.00 95.00 99 VAL A O 1
ATOM 841 N N . LEU A 1 100 ? -19.528 1.012 8.962 1.00 93.94 100 LEU A N 1
ATOM 842 C CA . LEU A 1 100 ? -20.812 0.803 9.633 1.00 93.94 100 LEU A CA 1
ATOM 843 C C . LEU A 1 100 ? -20.683 0.900 11.158 1.00 93.94 100 LEU A C 1
ATOM 845 O O . LEU A 1 100 ? -21.512 1.529 11.808 1.00 93.94 100 LEU A O 1
ATOM 849 N N . LEU A 1 101 ? -19.638 0.304 11.738 1.00 93.06 101 LEU A N 1
ATOM 850 C CA . LEU A 1 101 ? -19.421 0.278 13.184 1.00 93.06 101 LEU A CA 1
ATOM 851 C C . LEU A 1 101 ? -19.195 1.680 13.764 1.00 93.06 101 LEU A C 1
ATOM 853 O O . LEU A 1 101 ? -19.720 2.009 14.829 1.00 93.06 101 LEU A O 1
ATOM 857 N N . TRP A 1 102 ? -18.377 2.489 13.101 1.00 94.19 102 TRP A N 1
ATOM 858 C CA . TRP A 1 102 ? -18.024 3.836 13.544 1.00 94.19 102 TRP A CA 1
ATOM 859 C C . TRP A 1 102 ? -18.943 4.921 12.978 1.00 94.19 102 TRP A C 1
ATOM 861 O O . TRP A 1 102 ? -18.723 6.090 13.282 1.00 94.19 102 TRP A O 1
ATOM 871 N N . GLU A 1 103 ? -19.953 4.542 12.187 1.00 94.31 103 GLU A N 1
ATOM 872 C CA . GLU A 1 103 ? -20.861 5.467 11.494 1.00 94.31 103 GLU A CA 1
ATOM 873 C C . GLU A 1 103 ? -20.080 6.537 10.711 1.00 94.31 103 GLU A C 1
ATOM 875 O O . GLU A 1 103 ? -20.369 7.733 10.768 1.00 94.31 103 GLU A O 1
ATOM 880 N N . LEU A 1 104 ? -19.024 6.104 10.011 1.00 93.94 104 LEU A N 1
ATOM 881 C CA . LEU A 1 104 ? -18.123 7.022 9.323 1.00 93.94 104 LEU A CA 1
ATOM 882 C C . LEU A 1 104 ? -18.802 7.667 8.123 1.00 93.94 104 LEU A C 1
ATOM 884 O O . LEU A 1 104 ? -19.230 6.992 7.189 1.00 93.94 104 LEU A O 1
ATOM 888 N N . ASP A 1 105 ? -18.771 8.995 8.102 1.00 92.81 105 ASP A N 1
ATOM 889 C CA . ASP A 1 105 ? -19.077 9.788 6.922 1.00 92.81 105 ASP A CA 1
ATOM 890 C C . ASP A 1 105 ? -17.778 10.305 6.295 1.00 92.81 105 ASP A C 1
ATOM 892 O O . ASP A 1 105 ? -17.163 11.266 6.773 1.00 92.81 105 ASP A O 1
ATOM 896 N N . THR A 1 106 ? -17.369 9.686 5.185 1.00 90.00 106 THR A N 1
ATOM 897 C CA . THR A 1 106 ? -16.154 10.062 4.448 1.00 90.00 106 THR A CA 1
ATOM 898 C C . THR A 1 106 ? -16.172 11.506 3.945 1.00 90.00 106 THR A C 1
ATOM 900 O O . THR A 1 106 ? -15.111 12.073 3.696 1.00 90.00 106 THR A O 1
ATOM 903 N N . SER A 1 107 ? -17.348 12.130 3.802 1.00 90.56 107 SER A N 1
ATOM 904 C CA . SER A 1 107 ? -17.451 13.529 3.369 1.00 90.56 107 SER A CA 1
ATOM 905 C C . SER A 1 107 ? -16.966 14.523 4.433 1.00 90.56 107 SER A C 1
ATOM 907 O O . SER A 1 107 ? -16.580 15.645 4.107 1.00 90.56 107 SER A O 1
ATOM 909 N N . THR A 1 108 ? -16.923 14.099 5.700 1.00 92.19 108 THR A N 1
ATOM 910 C CA . THR A 1 108 ? -16.488 14.925 6.839 1.00 92.19 108 THR A CA 1
ATOM 911 C C . THR A 1 108 ? -14.975 14.900 7.072 1.00 92.19 108 THR A C 1
ATOM 913 O O . THR A 1 108 ? -14.465 15.602 7.950 1.00 92.19 108 THR A O 1
ATOM 916 N N . PHE A 1 109 ? -14.237 14.099 6.299 1.00 95.31 109 PHE A N 1
ATOM 917 C CA . PHE A 1 109 ? -12.804 13.907 6.485 1.00 95.31 109 PHE A CA 1
ATOM 918 C C . PHE A 1 109 ? -12.008 15.191 6.267 1.00 95.31 109 PHE A C 1
ATOM 920 O O . PHE A 1 109 ? -12.247 15.976 5.348 1.00 95.31 109 PHE A O 1
ATOM 927 N N . VAL A 1 110 ? -11.009 15.392 7.127 1.00 94.81 110 VAL A N 1
ATOM 928 C CA . VAL A 1 110 ? -10.177 16.596 7.108 1.00 94.81 110 VAL A CA 1
ATOM 929 C C . VAL A 1 110 ? -8.810 16.322 6.488 1.00 94.81 110 VAL A C 1
ATOM 931 O O . VAL A 1 110 ? -8.175 15.298 6.753 1.00 94.81 110 VAL A O 1
ATOM 934 N N . TYR A 1 111 ? -8.329 17.278 5.693 1.00 93.38 111 TYR A N 1
ATOM 935 C CA . TYR A 1 111 ? -7.055 17.208 4.976 1.00 93.38 111 TYR A CA 1
ATOM 936 C C . TYR A 1 111 ? -6.296 18.537 5.063 1.00 93.38 111 TYR A C 1
ATOM 938 O O . TYR A 1 111 ? -6.885 19.589 5.314 1.00 93.38 111 TYR A O 1
ATOM 946 N N . GLY A 1 112 ? -4.985 18.490 4.827 1.00 90.00 112 GLY A N 1
ATOM 947 C CA . GLY A 1 112 ? -4.118 19.670 4.807 1.00 90.00 112 GLY A CA 1
ATOM 948 C C . GLY A 1 112 ? -3.453 20.001 6.146 1.00 90.00 112 GLY A C 1
ATOM 949 O O . GLY A 1 112 ? -3.721 19.393 7.185 1.00 90.00 112 GLY A O 1
ATOM 950 N N . SER A 1 113 ? -2.531 20.965 6.099 1.00 85.38 113 SER A N 1
ATOM 951 C CA . SER A 1 113 ? -1.737 21.383 7.258 1.00 85.38 113 SER A CA 1
ATOM 952 C C . SER A 1 113 ? -2.611 22.011 8.352 1.00 85.38 113 SER A C 1
ATOM 954 O O . SER A 1 113 ? -3.583 22.709 8.068 1.00 85.38 113 SER A O 1
ATOM 956 N N . GLY A 1 114 ? -2.287 21.741 9.618 1.00 88.69 114 GLY A N 1
ATOM 957 C CA . GLY A 1 114 ? -3.033 22.246 10.779 1.00 88.69 114 GLY A CA 1
ATOM 958 C C . GLY A 1 114 ? -4.376 21.553 11.054 1.00 88.69 114 GLY A C 1
ATOM 959 O O . GLY A 1 114 ? -5.031 21.876 12.044 1.00 88.69 114 GLY A O 1
ATOM 960 N N . LYS A 1 115 ? -4.795 20.582 10.230 1.00 91.69 115 LYS A N 1
ATOM 961 C CA . LYS A 1 115 ? -5.993 19.764 10.471 1.00 91.69 115 LYS A CA 1
ATOM 962 C C . LYS A 1 115 ? -5.617 18.440 11.135 1.00 91.69 115 LYS A C 1
ATOM 964 O O . LYS A 1 115 ? -4.737 17.720 10.668 1.00 91.69 115 LYS A O 1
ATOM 969 N N . ARG A 1 116 ? -6.294 18.097 12.235 1.00 93.00 116 ARG A N 1
ATOM 970 C CA . ARG A 1 116 ? -6.077 16.839 12.962 1.00 93.00 116 ARG A CA 1
ATOM 971 C C . ARG A 1 116 ? -7.125 15.809 12.546 1.00 93.00 116 ARG A C 1
ATOM 973 O O . ARG A 1 116 ? -8.287 15.956 12.899 1.00 93.00 116 ARG A O 1
ATOM 980 N N . LYS A 1 117 ? -6.689 14.759 11.849 1.00 95.38 117 LYS A N 1
ATOM 981 C CA . LYS A 1 117 ? -7.517 13.582 11.541 1.00 95.38 117 LYS A CA 1
ATOM 982 C C . LYS A 1 117 ? -7.910 12.846 12.820 1.00 95.38 117 LYS A C 1
ATOM 984 O O . LYS A 1 117 ? -7.063 12.721 13.717 1.00 95.38 117 LYS A O 1
ATOM 989 N N . SER A 1 118 ? -9.145 12.349 12.874 1.00 95.31 118 SER A N 1
ATOM 990 C CA . SER A 1 118 ? -9.577 11.424 13.924 1.00 95.31 118 SER A CA 1
ATOM 991 C C . SER A 1 118 ? -8.816 10.095 13.811 1.00 95.31 118 SER A C 1
ATOM 993 O O . SER A 1 118 ? -8.093 9.867 12.836 1.00 95.31 118 SER A O 1
ATOM 995 N N . LYS A 1 119 ? -8.922 9.232 14.822 1.00 95.06 119 LYS A N 1
ATOM 996 C CA . LYS A 1 119 ? -8.281 7.911 14.772 1.00 95.06 119 LYS A CA 1
ATOM 997 C C . LYS A 1 119 ? -8.944 7.019 13.728 1.00 95.06 119 LYS A C 1
ATOM 999 O O . LYS A 1 119 ? -8.265 6.427 12.902 1.00 95.06 119 LYS A O 1
ATOM 1004 N N . GLU A 1 120 ? -10.266 7.041 13.692 1.00 95.38 120 GLU A N 1
ATOM 1005 C CA . GLU A 1 120 ? -11.105 6.268 12.784 1.00 95.38 120 GLU A CA 1
ATOM 1006 C C . GLU A 1 120 ? -10.838 6.657 11.322 1.00 95.38 120 GLU A C 1
ATOM 1008 O O . GLU A 1 120 ? -10.650 5.783 10.478 1.00 95.38 120 GLU A O 1
ATOM 1013 N N . GLN A 1 121 ? -10.701 7.961 11.028 1.00 96.56 121 GLN A N 1
ATOM 1014 C CA . GLN A 1 121 ? -10.273 8.427 9.704 1.00 96.56 121 GLN A CA 1
ATOM 1015 C C . GLN A 1 121 ? -8.892 7.861 9.329 1.00 96.56 121 GLN A C 1
ATOM 1017 O O . GLN A 1 121 ? -8.687 7.459 8.186 1.00 96.56 121 GLN A O 1
ATOM 1022 N N . ARG A 1 122 ? -7.930 7.829 10.265 1.00 96.62 122 ARG A N 1
ATOM 1023 C CA . ARG A 1 122 ? -6.583 7.291 9.994 1.00 96.62 122 ARG A CA 1
ATOM 1024 C C . ARG A 1 122 ? -6.626 5.796 9.708 1.00 96.62 122 ARG A C 1
ATOM 1026 O O . ARG A 1 122 ? -6.047 5.389 8.708 1.00 96.62 122 ARG A O 1
ATOM 1033 N N . HIS A 1 123 ? -7.337 5.020 10.524 1.00 97.25 123 HIS A N 1
ATOM 1034 C CA . HIS A 1 123 ? -7.510 3.581 10.317 1.00 97.25 123 HIS A CA 1
ATOM 1035 C C . HIS A 1 123 ? -8.150 3.285 8.959 1.00 97.25 123 HIS A C 1
ATOM 1037 O O . HIS A 1 123 ? -7.642 2.469 8.191 1.00 97.25 123 HIS A O 1
ATOM 1043 N N . TYR A 1 124 ? -9.215 4.014 8.614 1.00 97.12 124 TYR A N 1
ATOM 1044 C CA . TYR A 1 124 ? -9.856 3.911 7.306 1.00 97.12 124 TYR A CA 1
ATOM 1045 C C . TYR A 1 124 ? -8.871 4.198 6.159 1.00 97.12 124 TYR A C 1
ATOM 1047 O O . TYR A 1 124 ? -8.745 3.410 5.219 1.00 97.12 124 TYR A O 1
ATOM 1055 N N . GLU A 1 125 ? -8.135 5.310 6.226 1.00 96.94 125 GLU A N 1
ATOM 1056 C CA . GLU A 1 125 ? -7.167 5.691 5.191 1.00 96.94 125 GLU A CA 1
ATOM 1057 C C . GLU A 1 125 ? -5.989 4.709 5.097 1.00 96.94 125 GLU A C 1
ATOM 1059 O O . GLU A 1 125 ? -5.521 4.409 3.997 1.00 96.94 125 GLU A O 1
ATOM 1064 N N . HIS A 1 126 ? -5.507 4.185 6.224 1.00 97.50 126 HIS A N 1
ATOM 1065 C CA . HIS A 1 126 ? -4.450 3.178 6.251 1.00 97.50 126 HIS A CA 1
ATOM 1066 C C . HIS A 1 126 ? -4.907 1.880 5.589 1.00 97.50 126 HIS A C 1
ATOM 1068 O O . HIS A 1 126 ? -4.246 1.418 4.660 1.00 97.50 126 HIS A O 1
ATOM 1074 N N . LEU A 1 127 ? -6.050 1.324 6.001 1.00 97.19 127 LEU A N 1
ATOM 1075 C CA . LEU A 1 127 ? -6.575 0.074 5.448 1.00 97.19 127 LEU A CA 1
ATOM 1076 C C . LEU A 1 127 ? -6.886 0.191 3.951 1.00 97.19 127 LEU A C 1
ATOM 1078 O O . LEU A 1 127 ? -6.507 -0.687 3.174 1.00 97.19 127 LEU A O 1
ATOM 1082 N N . THR A 1 128 ? -7.491 1.299 3.517 1.00 96.69 128 THR A N 1
ATOM 1083 C CA . THR A 1 128 ? -7.743 1.558 2.087 1.00 96.69 128 THR A CA 1
ATOM 1084 C C . THR A 1 128 ? -6.442 1.705 1.292 1.00 96.69 128 THR A C 1
ATOM 1086 O O . THR A 1 128 ? -6.305 1.120 0.215 1.00 96.69 128 THR A O 1
ATOM 1089 N N . THR A 1 129 ? -5.436 2.394 1.841 1.00 98.00 129 THR A N 1
ATOM 1090 C CA . THR A 1 129 ? -4.098 2.488 1.230 1.00 98.00 129 THR A CA 1
ATOM 1091 C C . THR A 1 129 ? -3.418 1.119 1.150 1.00 98.00 129 THR A C 1
ATOM 1093 O O . THR A 1 129 ? -2.792 0.788 0.139 1.00 98.00 129 THR A O 1
ATOM 1096 N N . PHE A 1 130 ? -3.533 0.293 2.192 1.00 98.25 130 PHE A N 1
ATOM 1097 C CA . PHE A 1 130 ? -2.990 -1.063 2.201 1.00 98.25 130 PHE A CA 1
ATOM 1098 C C . PHE A 1 130 ? -3.678 -1.951 1.164 1.00 98.25 130 PHE A C 1
ATOM 1100 O O . PHE A 1 130 ? -2.981 -2.675 0.454 1.00 98.25 130 PHE A O 1
ATOM 1107 N N . CYS A 1 131 ? -4.999 -1.839 1.008 1.00 97.69 131 CYS A N 1
ATOM 1108 C CA . CYS A 1 131 ? -5.759 -2.544 -0.024 1.00 97.69 131 CYS A CA 1
ATOM 1109 C C . CYS A 1 131 ? -5.245 -2.201 -1.434 1.00 97.69 131 CYS A C 1
ATOM 1111 O O . CYS A 1 131 ? -4.858 -3.097 -2.190 1.00 97.69 131 CYS A O 1
ATOM 1113 N N . GLN A 1 132 ? -5.107 -0.908 -1.748 1.00 97.81 132 GLN A N 1
ATOM 1114 C CA . GLN A 1 132 ? -4.550 -0.445 -3.027 1.00 97.81 132 GLN A CA 1
ATOM 1115 C C . GLN A 1 132 ? -3.122 -0.961 -3.257 1.00 97.81 132 GLN A C 1
ATOM 1117 O O . GLN A 1 132 ? -2.776 -1.409 -4.352 1.00 97.81 132 GLN A O 1
ATOM 1122 N N . LYS A 1 133 ? -2.276 -0.945 -2.219 1.00 97.94 133 LYS A N 1
ATOM 1123 C CA . LYS A 1 133 ? -0.902 -1.463 -2.302 1.00 97.94 133 LYS A CA 1
ATOM 1124 C C . LYS A 1 133 ? -0.855 -2.972 -2.524 1.00 97.94 133 LYS A C 1
ATOM 1126 O O . LYS A 1 133 ? 0.003 -3.445 -3.269 1.00 97.94 133 LYS A O 1
ATOM 1131 N N . LEU A 1 134 ? -1.766 -3.726 -1.913 1.00 97.88 134 LEU A N 1
ATOM 1132 C CA . LEU A 1 134 ? -1.898 -5.159 -2.152 1.00 97.88 134 LEU A CA 1
ATOM 1133 C C . LEU A 1 134 ? -2.263 -5.442 -3.613 1.00 97.88 134 LEU A C 1
ATOM 1135 O O . LEU A 1 134 ? -1.604 -6.268 -4.245 1.00 97.88 134 LEU A O 1
ATOM 1139 N N . GLN A 1 135 ? -3.262 -4.734 -4.150 1.00 98.12 135 GLN A N 1
ATOM 1140 C CA . GLN A 1 135 ? -3.671 -4.843 -5.556 1.00 98.12 135 GLN A CA 1
ATOM 1141 C C . GLN A 1 135 ? -2.501 -4.529 -6.496 1.00 98.12 135 GLN A C 1
ATOM 1143 O O . GLN A 1 135 ? -2.213 -5.306 -7.406 1.00 98.12 135 GLN A O 1
ATOM 1148 N N . GLU A 1 136 ? -1.757 -3.453 -6.218 1.00 97.75 136 GLU A N 1
ATOM 1149 C CA . GLU A 1 136 ? -0.552 -3.080 -6.966 1.00 97.75 136 GLU A CA 1
ATOM 1150 C C . GLU A 1 136 ? 0.491 -4.214 -6.968 1.00 97.75 136 GLU A C 1
ATOM 1152 O O . GLU A 1 136 ? 1.087 -4.519 -8.003 1.00 97.75 136 GLU A O 1
ATOM 1157 N N . TYR A 1 137 ? 0.735 -4.863 -5.825 1.00 97.94 137 TYR A N 1
ATOM 1158 C CA . TYR A 1 137 ? 1.692 -5.969 -5.741 1.00 97.94 137 TYR A CA 1
ATOM 1159 C C . TYR A 1 137 ? 1.217 -7.232 -6.456 1.00 97.94 137 TYR A C 1
ATOM 1161 O O . TYR A 1 137 ? 2.031 -7.878 -7.117 1.00 97.94 137 TYR A O 1
ATOM 1169 N N . ILE A 1 138 ? -0.071 -7.568 -6.360 1.00 97.25 138 ILE A N 1
ATOM 1170 C CA . ILE A 1 138 ? -0.670 -8.691 -7.091 1.00 97.25 138 ILE A CA 1
ATOM 1171 C C . ILE A 1 138 ? -0.497 -8.473 -8.594 1.00 97.25 138 ILE A C 1
ATOM 1173 O O . ILE A 1 138 ? 0.095 -9.317 -9.264 1.00 97.25 138 ILE A O 1
ATOM 1177 N N . GLN A 1 139 ? -0.888 -7.298 -9.092 1.00 97.50 139 GLN A N 1
ATOM 1178 C CA . GLN A 1 139 ? -0.775 -6.946 -10.505 1.00 97.50 139 GLN A CA 1
ATOM 1179 C C . GLN A 1 139 ? 0.681 -6.999 -10.993 1.00 97.50 139 GLN A C 1
ATOM 1181 O O . GLN A 1 139 ? 0.968 -7.551 -12.051 1.00 97.50 139 GLN A O 1
ATOM 1186 N N . LYS A 1 140 ? 1.637 -6.472 -10.218 1.00 97.12 140 LYS A N 1
ATOM 1187 C CA . LYS A 1 140 ? 3.068 -6.538 -10.565 1.00 97.12 140 LYS A CA 1
ATOM 1188 C C . LYS A 1 140 ? 3.585 -7.971 -10.674 1.00 97.12 140 LYS A C 1
ATOM 1190 O O . LYS A 1 140 ? 4.374 -8.277 -11.569 1.00 97.12 140 LYS A O 1
ATOM 1195 N N . ILE A 1 141 ? 3.184 -8.842 -9.750 1.00 96.62 141 ILE A N 1
ATOM 1196 C CA . ILE A 1 141 ? 3.586 -10.252 -9.763 1.00 96.62 141 ILE A CA 1
ATOM 1197 C C . ILE A 1 141 ? 2.963 -10.965 -10.970 1.00 96.62 141 ILE A C 1
ATOM 1199 O O . ILE A 1 141 ? 3.665 -11.714 -11.651 1.00 96.62 141 ILE A O 1
ATOM 1203 N N . GLU A 1 142 ? 1.693 -10.689 -11.266 1.00 96.69 142 GLU A N 1
ATOM 1204 C CA . GLU A 1 142 ? 0.971 -11.238 -12.415 1.00 96.69 142 GLU A CA 1
ATOM 1205 C C . GLU A 1 142 ? 1.605 -10.815 -13.745 1.00 96.69 142 GLU A C 1
ATOM 1207 O O . GLU A 1 142 ? 1.946 -11.675 -14.557 1.00 96.69 142 GLU A O 1
ATOM 1212 N N . ILE A 1 143 ? 1.877 -9.516 -13.926 1.00 96.31 143 ILE A N 1
ATOM 1213 C CA . ILE A 1 143 ? 2.574 -8.988 -15.109 1.00 96.31 143 ILE A CA 1
ATOM 1214 C C . ILE A 1 143 ? 3.934 -9.671 -15.279 1.00 96.31 143 ILE A C 1
ATOM 1216 O O . ILE A 1 143 ? 4.303 -10.061 -16.387 1.00 96.31 143 ILE A O 1
ATOM 1220 N N . CYS A 1 144 ? 4.701 -9.841 -14.197 1.00 95.56 144 CYS A N 1
ATOM 1221 C CA . CYS A 1 144 ? 6.002 -10.504 -14.271 1.00 95.56 144 CYS A CA 1
ATOM 1222 C C . CYS A 1 144 ? 5.867 -11.979 -14.695 1.00 95.56 144 CYS A C 1
ATOM 1224 O O . CYS A 1 144 ? 6.679 -12.479 -15.480 1.00 95.56 144 CYS A O 1
ATOM 1226 N N . GLY A 1 145 ? 4.808 -12.655 -14.249 1.00 94.88 145 GLY A N 1
ATOM 1227 C CA . GLY A 1 145 ? 4.508 -14.039 -14.589 1.00 94.88 145 GLY A CA 1
ATOM 1228 C C . GLY A 1 145 ? 5.375 -15.061 -13.836 1.00 94.88 145 GLY A C 1
ATOM 1229 O O . GLY A 1 145 ? 6.187 -14.712 -12.967 1.00 94.88 145 GLY A O 1
ATOM 1230 N N . PRO A 1 146 ? 5.214 -16.364 -14.131 1.00 94.06 146 PRO A N 1
ATOM 1231 C CA . PRO A 1 146 ? 5.894 -17.431 -13.394 1.00 94.06 146 PRO A CA 1
ATOM 1232 C C . PRO A 1 146 ? 7.390 -17.537 -13.724 1.00 94.06 146 PRO A C 1
ATOM 1234 O O . PRO A 1 146 ? 8.188 -17.822 -12.836 1.00 94.06 146 PRO A O 1
ATOM 1237 N N . ASN A 1 147 ? 7.778 -17.256 -14.971 1.00 93.50 147 ASN A N 1
ATOM 1238 C CA . ASN A 1 147 ? 9.102 -17.604 -15.503 1.00 93.50 147 ASN A CA 1
ATOM 1239 C C . ASN A 1 147 ? 10.158 -16.492 -15.375 1.00 93.50 147 ASN A C 1
ATOM 1241 O O . ASN A 1 147 ? 11.328 -16.724 -15.673 1.00 93.50 147 ASN A O 1
ATOM 1245 N N . ARG A 1 148 ? 9.768 -15.273 -14.978 1.00 92.81 148 ARG A N 1
ATOM 1246 C CA . ARG A 1 148 ? 10.636 -14.083 -14.997 1.00 92.81 148 ARG A CA 1
ATOM 1247 C C . ARG A 1 148 ? 10.853 -13.533 -13.588 1.00 92.81 148 ARG A C 1
ATOM 1249 O O . ARG A 1 148 ? 10.023 -13.712 -12.700 1.00 92.81 148 ARG A O 1
ATOM 1256 N N . ASN A 1 149 ? 11.986 -12.854 -13.392 1.00 93.56 149 ASN A N 1
ATOM 1257 C CA . ASN A 1 149 ? 12.350 -12.214 -12.118 1.00 93.56 149 ASN A CA 1
ATOM 1258 C C . ASN A 1 149 ? 12.180 -10.687 -12.129 1.00 93.56 149 ASN A C 1
ATOM 1260 O O . ASN A 1 149 ? 12.204 -10.058 -11.067 1.00 93.56 149 ASN A O 1
ATOM 1264 N N . SER A 1 150 ? 12.032 -10.084 -13.307 1.00 94.12 150 SER A N 1
ATOM 1265 C CA . SER A 1 150 ? 11.830 -8.650 -13.483 1.00 94.12 150 SER A CA 1
ATOM 1266 C C . SER A 1 150 ? 11.098 -8.352 -14.787 1.00 94.12 150 SER A C 1
ATOM 1268 O O . SER A 1 150 ? 10.991 -9.226 -15.649 1.00 94.12 150 SER A O 1
ATOM 1270 N N . TYR A 1 151 ? 10.597 -7.126 -14.917 1.00 93.81 151 TYR A N 1
ATOM 1271 C CA . TYR A 1 151 ? 10.111 -6.580 -16.182 1.00 93.81 151 TYR A CA 1
ATOM 1272 C C . TYR A 1 151 ? 10.283 -5.053 -16.235 1.00 93.81 151 TYR A C 1
ATOM 1274 O O . TYR A 1 151 ? 10.386 -4.415 -15.179 1.00 93.81 151 TYR A O 1
ATOM 1282 N N . SER A 1 152 ? 10.365 -4.466 -17.433 1.00 91.44 152 SER A N 1
ATOM 1283 C CA . SER A 1 152 ? 10.415 -3.003 -17.593 1.00 91.44 152 SER A CA 1
ATOM 1284 C C . SER A 1 152 ? 9.027 -2.402 -17.383 1.00 91.44 152 SER A C 1
ATOM 1286 O O . SER A 1 152 ? 8.038 -2.946 -17.860 1.00 91.44 152 SER A O 1
ATOM 1288 N N . LYS A 1 153 ? 8.933 -1.260 -16.694 1.00 89.56 153 LYS A N 1
ATOM 1289 C CA . LYS A 1 153 ? 7.645 -0.583 -16.458 1.00 89.56 153 LYS A CA 1
ATOM 1290 C C . LYS A 1 153 ? 6.975 -0.084 -17.741 1.00 89.56 153 LYS A C 1
ATOM 1292 O O . LYS A 1 153 ? 5.763 0.095 -17.744 1.00 89.56 153 LYS A O 1
ATOM 1297 N N . THR A 1 154 ? 7.757 0.194 -18.781 1.00 86.12 154 THR A N 1
ATOM 1298 C CA . THR A 1 154 ? 7.272 0.709 -20.071 1.00 86.12 154 THR A CA 1
ATOM 1299 C C . THR A 1 154 ? 7.119 -0.394 -21.114 1.00 86.12 154 THR A C 1
ATOM 1301 O O . THR A 1 154 ? 6.246 -0.300 -21.970 1.00 86.12 154 THR A O 1
ATOM 1304 N N . ASP A 1 155 ? 7.922 -1.455 -21.014 1.00 88.62 155 ASP A N 1
ATOM 1305 C CA . ASP A 1 155 ? 7.828 -2.653 -21.846 1.00 88.62 155 ASP A CA 1
ATOM 1306 C C . ASP A 1 155 ? 7.752 -3.899 -20.954 1.00 88.62 155 ASP A C 1
ATOM 1308 O O . ASP A 1 155 ? 8.759 -4.488 -20.556 1.00 88.62 155 ASP A O 1
ATOM 1312 N N . ASN A 1 156 ? 6.525 -4.330 -20.660 1.00 91.25 156 ASN A N 1
ATOM 1313 C CA . ASN A 1 156 ? 6.274 -5.488 -19.803 1.00 91.25 156 ASN A CA 1
ATOM 1314 C C . ASN A 1 156 ? 6.809 -6.809 -20.384 1.00 91.25 156 ASN A C 1
ATOM 1316 O O . ASN A 1 156 ? 6.840 -7.814 -19.665 1.00 91.25 156 ASN A O 1
ATOM 1320 N N . SER A 1 157 ? 7.200 -6.851 -21.664 1.00 88.62 157 SER A N 1
ATOM 1321 C CA . SER A 1 157 ? 7.802 -8.029 -22.296 1.00 88.62 157 SER A CA 1
ATOM 1322 C C . SER A 1 157 ? 9.313 -8.117 -22.045 1.00 88.62 157 SER A C 1
ATOM 1324 O O . SER A 1 157 ? 9.843 -9.225 -21.926 1.00 88.62 157 SER A O 1
ATOM 1326 N N . ALA A 1 158 ? 9.981 -6.978 -21.842 1.00 89.00 158 ALA A N 1
ATOM 1327 C CA . ALA A 1 158 ? 11.411 -6.902 -21.578 1.00 89.00 158 ALA A CA 1
ATOM 1328 C C . ALA A 1 158 ? 11.766 -7.366 -20.160 1.00 89.00 158 ALA A C 1
ATOM 1330 O O . ALA A 1 158 ? 11.105 -7.006 -19.186 1.00 89.00 158 ALA A O 1
ATOM 1331 N N . THR A 1 159 ? 12.859 -8.119 -20.029 1.00 88.06 159 THR A N 1
ATOM 1332 C CA . THR A 1 159 ? 13.436 -8.556 -18.747 1.00 88.06 159 THR A CA 1
ATOM 1333 C C . THR A 1 159 ? 14.812 -7.951 -18.540 1.00 88.06 159 THR A C 1
ATOM 1335 O O . THR A 1 159 ? 15.606 -7.917 -19.477 1.00 88.06 159 THR A O 1
ATOM 1338 N N . PHE A 1 160 ? 15.129 -7.553 -17.307 1.00 84.62 160 PHE A N 1
ATOM 1339 C CA . PHE A 1 160 ? 16.462 -7.038 -17.001 1.00 84.62 160 PHE A CA 1
ATOM 1340 C C . PHE A 1 160 ? 17.499 -8.155 -17.141 1.00 84.62 160 PHE A C 1
ATOM 1342 O O . PHE A 1 160 ? 17.371 -9.202 -16.500 1.00 84.62 160 PHE A O 1
ATOM 1349 N N . MET A 1 161 ? 18.549 -7.908 -17.921 1.00 78.94 161 MET A N 1
ATOM 1350 C CA . MET A 1 161 ? 19.661 -8.833 -18.122 1.00 78.94 161 MET A CA 1
ATOM 1351 C C . MET A 1 161 ? 20.955 -8.186 -17.636 1.00 78.94 161 MET A C 1
ATOM 1353 O O . MET A 1 161 ? 21.278 -7.063 -18.009 1.00 78.94 161 MET A O 1
ATOM 1357 N N . ARG A 1 162 ? 21.728 -8.901 -16.812 1.00 66.00 162 ARG A N 1
ATOM 1358 C CA . ARG A 1 162 ? 23.080 -8.459 -16.456 1.00 66.00 162 ARG A CA 1
ATOM 1359 C C . ARG A 1 162 ? 24.006 -8.732 -17.642 1.00 66.00 162 ARG A C 1
ATOM 1361 O O . ARG A 1 162 ? 24.188 -9.890 -18.018 1.00 66.00 162 ARG A O 1
ATOM 1368 N N . ILE A 1 163 ? 24.589 -7.683 -18.211 1.00 65.19 163 ILE A N 1
ATOM 1369 C CA . ILE A 1 163 ? 25.600 -7.805 -19.266 1.00 65.19 163 ILE A CA 1
ATOM 1370 C C . ILE A 1 163 ? 26.897 -8.347 -18.651 1.00 65.19 163 ILE A C 1
ATOM 1372 O O . ILE A 1 163 ? 27.191 -8.114 -17.476 1.00 65.19 163 ILE A O 1
ATOM 1376 N N . LYS A 1 164 ? 27.643 -9.142 -19.424 1.00 61.81 164 LYS A N 1
ATOM 1377 C CA . LYS A 1 164 ? 28.941 -9.671 -18.993 1.00 61.81 164 LYS A CA 1
ATOM 1378 C C . LYS A 1 164 ? 29.914 -8.514 -18.782 1.00 61.81 164 LYS A C 1
ATOM 1380 O O . LYS A 1 164 ? 29.984 -7.622 -19.621 1.00 61.81 164 LYS A O 1
ATOM 1385 N N . THR A 1 165 ? 30.668 -8.573 -17.690 1.00 59.06 165 THR A N 1
ATOM 1386 C CA . THR A 1 165 ? 31.764 -7.649 -17.402 1.00 59.06 165 THR A CA 1
ATOM 1387 C C . THR A 1 165 ? 32.729 -7.615 -18.580 1.00 59.06 165 THR A C 1
ATOM 1389 O O . THR A 1 165 ? 33.122 -8.671 -19.089 1.00 59.06 165 THR A O 1
ATOM 1392 N N . ASP A 1 166 ? 33.109 -6.418 -19.022 1.00 61.84 166 ASP A N 1
ATOM 1393 C CA . ASP A 1 166 ? 34.247 -6.291 -19.919 1.00 61.84 166 ASP A CA 1
ATOM 1394 C C . ASP A 1 166 ? 35.533 -6.694 -19.176 1.00 61.84 166 ASP A C 1
ATOM 1396 O O . ASP A 1 166 ? 35.587 -6.755 -17.944 1.00 61.84 166 ASP A O 1
ATOM 1400 N N . TYR A 1 167 ? 36.592 -7.004 -19.924 1.00 59.88 167 TYR A N 1
ATOM 1401 C CA . TYR A 1 167 ? 37.899 -7.329 -19.339 1.00 59.88 167 TYR A CA 1
ATOM 1402 C C . TYR A 1 167 ? 38.455 -6.181 -18.466 1.00 59.88 167 TYR A C 1
ATOM 1404 O O . TYR A 1 167 ? 39.342 -6.407 -17.646 1.00 59.88 167 TYR A O 1
ATOM 1412 N N . MET A 1 168 ? 37.934 -4.959 -18.630 1.00 67.75 168 MET A N 1
ATOM 1413 C CA . MET A 1 168 ? 38.384 -3.757 -17.931 1.00 67.75 168 MET A CA 1
ATOM 1414 C C . MET A 1 168 ? 37.636 -3.475 -16.620 1.00 67.75 168 MET A C 1
ATOM 1416 O O . MET A 1 168 ? 38.018 -2.546 -15.914 1.00 67.75 168 MET A O 1
ATOM 1420 N N . GLY A 1 169 ? 36.640 -4.287 -16.243 1.00 57.44 169 GLY A N 1
ATOM 1421 C CA . GLY A 1 169 ? 35.933 -4.164 -14.965 1.00 57.44 169 GLY A CA 1
ATOM 1422 C C . GLY A 1 169 ? 35.076 -2.903 -14.845 1.00 57.44 169 GLY A C 1
ATOM 1423 O O . GLY A 1 169 ? 34.696 -2.521 -13.737 1.00 57.44 169 GLY A O 1
ATOM 1424 N N . ASN A 1 170 ? 34.758 -2.259 -15.966 1.00 63.78 170 ASN A N 1
ATOM 1425 C CA . ASN A 1 170 ? 33.908 -1.082 -15.977 1.00 63.78 170 ASN A CA 1
ATOM 1426 C C . ASN A 1 170 ? 32.466 -1.578 -16.091 1.00 63.78 170 ASN A C 1
ATOM 1428 O O . ASN A 1 170 ? 31.971 -1.793 -17.194 1.00 63.78 170 ASN A O 1
ATOM 1432 N N . ASP A 1 171 ? 31.818 -1.822 -14.946 1.00 52.06 171 ASP A N 1
ATOM 1433 C CA . ASP A 1 171 ? 30.409 -2.236 -14.817 1.00 52.06 171 ASP A CA 1
ATOM 1434 C C . ASP A 1 171 ? 29.453 -1.164 -15.398 1.00 52.06 171 ASP A C 1
ATOM 1436 O O . ASP A 1 171 ? 28.697 -0.501 -14.685 1.00 52.06 171 ASP A O 1
ATOM 1440 N N . GLN A 1 172 ? 29.476 -0.958 -16.716 1.00 52.62 172 GLN A N 1
ATOM 1441 C CA . GLN A 1 172 ? 28.489 -0.154 -17.416 1.00 52.62 172 GLN A CA 1
ATOM 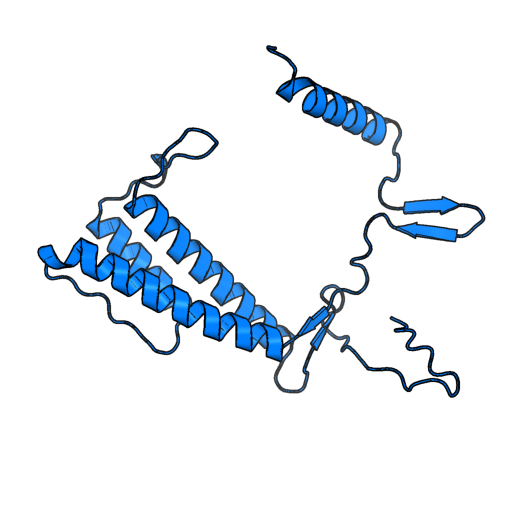1442 C C . GLN A 1 172 ? 27.266 -1.017 -17.698 1.00 52.62 172 GLN A C 1
ATOM 1444 O O . GLN A 1 172 ? 27.263 -1.927 -18.527 1.00 52.62 172 GLN A O 1
ATOM 1449 N N . LEU A 1 173 ? 26.202 -0.698 -16.970 1.00 50.66 173 LEU A N 1
ATOM 1450 C CA . LEU A 1 173 ? 24.849 -1.124 -17.275 1.00 50.66 173 LEU A CA 1
ATOM 1451 C C . LEU A 1 173 ? 24.441 -0.447 -18.588 1.00 50.66 173 LEU A C 1
ATOM 1453 O O . LEU A 1 173 ? 24.076 0.728 -18.582 1.00 50.66 173 LEU A O 1
ATOM 1457 N N . LEU A 1 174 ? 24.536 -1.160 -19.713 1.00 51.84 174 LEU A N 1
ATOM 1458 C CA . LEU A 1 174 ? 23.838 -0.724 -20.920 1.00 51.84 174 LEU A CA 1
ATOM 1459 C C . LEU A 1 174 ? 22.355 -1.121 -20.802 1.00 51.84 174 LEU A C 1
ATOM 1461 O O . LEU A 1 174 ? 22.080 -2.216 -20.300 1.00 51.84 174 LEU A O 1
ATOM 1465 N N . PRO A 1 175 ? 21.426 -0.227 -21.191 1.00 52.50 175 PRO A N 1
ATOM 1466 C CA . PRO A 1 175 ? 19.989 -0.457 -21.076 1.00 52.50 175 PRO A CA 1
ATOM 1467 C C . PRO A 1 175 ? 19.461 -1.644 -21.881 1.00 52.50 175 PRO A C 1
ATOM 1469 O O . PRO A 1 175 ? 20.014 -1.911 -22.973 1.00 52.50 175 PRO A O 1
#

Organism: NCBI:txid887325

Sequence (175 aa):
EILQDKIENIFNDINHAIFNEEHVDLQHLYIDGSKFEANANKYTWVWKKATEKFRYKLYEKITAEIEEINAEIAWRGVQITTNTEYVPDYLNEIVEQLVLLWELDTSTFVYGSGKRKSKEQRHYEHLTTFCQKLQEYIQKIEICGPNRNSYSKTDNSATFMRIKTDYMGNDQLLP